Protein AF-A0A2M7XVR2-F1 (afdb_monomer_lite)

Radius of gyration: 10.89 Å; chains: 1; bounding box: 22×25×25 Å

Sequence (47 aa):
LGFNLIATRGTAQVLNANGITTTSVNKVIEGRPHVVDAIKNGEVQMV

pLDDT: mean 94.68, std 5.06, range [64.25, 98.31]

Foldseek 3Di:
DDDAAEDAPVVCVVCVVVVRHYHHADDPVRDPPHPVVCVVVVVDPDD

Secondary structure (DSSP, 8-state):
--PPEEEEHHHHHHHHHTT--EEEEB-GGG-SSBHHHHHHTT--S--

Structure (mmCIF, N/CA/C/O backbone):
data_AF-A0A2M7XVR2-F1
#
_entry.id   AF-A0A2M7XVR2-F1
#
loop_
_atom_site.group_PDB
_atom_site.id
_atom_site.type_symbol
_atom_site.label_atom_id
_atom_site.label_alt_id
_atom_site.label_comp_id
_atom_site.label_asym_id
_atom_site.label_entity_id
_atom_site.label_seq_id
_atom_site.pdbx_PDB_ins_code
_atom_site.Cartn_x
_atom_site.Cartn_y
_atom_site.Cartn_z
_atom_site.occupancy
_atom_site.B_iso_or_equiv
_atom_site.auth_seq_id
_atom_site.auth_comp_id
_atom_site.auth_asym_id
_atom_site.auth_atom_id
_atom_site.pdbx_PDB_model_num
ATOM 1 N N . LEU A 1 1 ? 3.340 16.481 12.365 1.00 64.25 1 LEU A N 1
ATOM 2 C CA . LEU A 1 1 ? 3.977 15.687 11.289 1.00 64.25 1 LEU A CA 1
ATOM 3 C C . LEU A 1 1 ? 2.929 15.531 10.191 1.00 64.25 1 LEU A C 1
ATOM 5 O O . LEU A 1 1 ? 1.953 14.835 10.415 1.00 64.25 1 LEU A O 1
ATOM 9 N N . GLY A 1 2 ? 3.022 16.301 9.105 1.00 85.81 2 GLY A N 1
ATOM 10 C CA . GLY A 1 2 ? 1.966 16.427 8.086 1.00 85.81 2 GLY A CA 1
ATOM 11 C C . GLY A 1 2 ? 2.100 15.429 6.934 1.00 85.81 2 GLY A C 1
ATOM 12 O O . GLY A 1 2 ? 2.129 15.848 5.783 1.00 85.81 2 GLY A O 1
ATOM 13 N N . PHE A 1 3 ? 2.260 14.138 7.237 1.00 91.69 3 PHE A N 1
ATOM 14 C CA . PHE A 1 3 ? 2.389 13.098 6.212 1.00 91.69 3 PHE A CA 1
ATOM 15 C C . PHE A 1 3 ? 1.024 12.643 5.699 1.00 91.69 3 PHE A C 1
ATOM 17 O O . PHE A 1 3 ? 0.088 12.470 6.478 1.00 91.69 3 PHE A O 1
ATOM 24 N N . ASN A 1 4 ? 0.949 12.376 4.396 1.00 94.25 4 ASN A N 1
ATOM 25 C CA . ASN A 1 4 ? -0.155 11.627 3.808 1.00 94.25 4 ASN A CA 1
ATOM 26 C C . ASN A 1 4 ? 0.153 10.132 3.915 1.00 94.25 4 ASN A C 1
ATOM 28 O O . ASN A 1 4 ? 1.259 9.705 3.587 1.00 94.25 4 ASN A O 1
ATOM 32 N N . LEU A 1 5 ? -0.818 9.340 4.368 1.00 95.75 5 LEU A N 1
ATOM 33 C CA . LEU A 1 5 ? -0.645 7.902 4.539 1.00 95.75 5 LEU A CA 1
ATOM 34 C C . LEU A 1 5 ? -1.174 7.146 3.324 1.00 95.75 5 LEU A C 1
ATOM 36 O O . LEU A 1 5 ? -2.293 7.388 2.867 1.00 95.75 5 LEU A O 1
ATOM 40 N N . ILE A 1 6 ? -0.388 6.179 2.857 1.00 96.25 6 ILE A N 1
ATOM 41 C CA . ILE A 1 6 ? -0.834 5.162 1.908 1.00 96.25 6 ILE A CA 1
ATOM 42 C C . ILE A 1 6 ? -0.679 3.782 2.542 1.00 96.25 6 ILE A C 1
ATOM 44 O O . ILE A 1 6 ? 0.294 3.523 3.247 1.00 96.25 6 ILE A O 1
ATOM 48 N N . ALA A 1 7 ? -1.629 2.881 2.310 1.00 96.94 7 ALA A N 1
ATOM 49 C CA .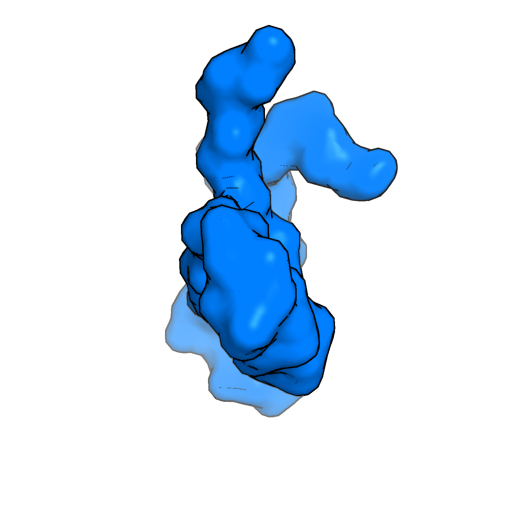 ALA A 1 7 ? -1.537 1.512 2.807 1.00 96.94 7 ALA A CA 1
ATOM 50 C C . ALA A 1 7 ? -2.281 0.534 1.898 1.00 96.94 7 ALA A C 1
ATOM 52 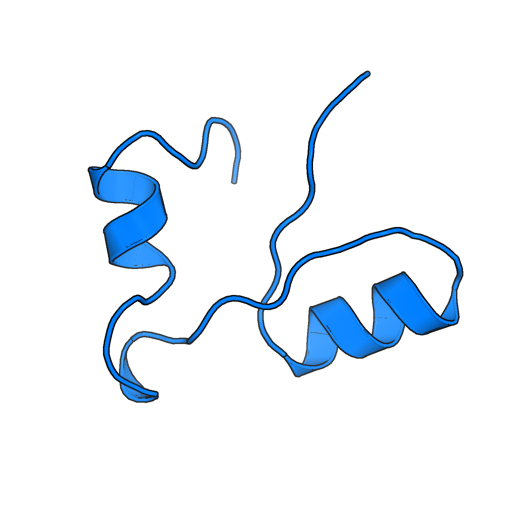O O . ALA A 1 7 ? -3.183 0.913 1.155 1.00 96.94 7 ALA A O 1
ATOM 53 N N . THR A 1 8 ? -1.934 -0.753 1.954 1.00 96.69 8 THR A N 1
ATOM 54 C CA . THR A 1 8 ? -2.707 -1.763 1.213 1.00 96.69 8 THR A CA 1
ATOM 55 C C . THR A 1 8 ? -4.133 -1.864 1.753 1.00 96.69 8 THR A C 1
ATOM 57 O O . THR A 1 8 ? -4.388 -1.547 2.915 1.00 96.69 8 THR A O 1
ATOM 60 N N . ARG A 1 9 ? -5.067 -2.320 0.911 1.00 95.50 9 ARG A N 1
ATOM 61 C CA . ARG A 1 9 ? -6.520 -2.290 1.157 1.00 95.50 9 ARG A CA 1
ATOM 62 C C . ARG A 1 9 ? -6.949 -2.664 2.583 1.00 95.50 9 ARG A C 1
ATOM 64 O O . ARG A 1 9 ? -7.687 -1.903 3.194 1.00 95.50 9 ARG A O 1
ATOM 71 N N . GLY A 1 10 ? -6.479 -3.791 3.122 1.00 96.75 10 GLY A N 1
ATOM 72 C CA . GLY A 1 10 ? -6.864 -4.234 4.471 1.00 96.75 10 GLY A CA 1
ATOM 73 C C . GLY A 1 10 ? -6.392 -3.280 5.574 1.00 96.75 10 GLY A C 1
ATOM 74 O O . GLY A 1 10 ? -7.166 -2.900 6.445 1.00 96.75 10 GLY A O 1
ATOM 75 N N . THR A 1 11 ? -5.142 -2.826 5.501 1.00 97.25 11 THR A N 1
ATOM 76 C CA . THR A 1 11 ? -4.584 -1.862 6.458 1.00 97.25 11 THR A CA 1
ATOM 77 C C . THR A 1 11 ? -5.263 -0.499 6.335 1.00 97.25 11 THR A C 1
ATOM 79 O O . THR A 1 11 ? -5.651 0.080 7.344 1.00 97.25 11 THR A O 1
ATOM 82 N N . ALA A 1 12 ? -5.470 -0.010 5.108 1.00 97.69 12 ALA A N 1
ATOM 83 C CA . ALA A 1 12 ? -6.167 1.250 4.862 1.00 97.69 12 ALA A CA 1
ATOM 84 C C . ALA A 1 12 ? -7.596 1.222 5.426 1.00 97.69 12 ALA A C 1
ATOM 86 O O . ALA A 1 12 ? -8.035 2.200 6.021 1.00 97.69 12 ALA A O 1
ATOM 87 N N . GLN A 1 13 ? -8.317 0.104 5.295 1.00 98.00 13 GLN A N 1
ATOM 88 C CA . GLN A 1 13 ? -9.650 -0.051 5.885 1.00 98.00 13 GLN A CA 1
ATOM 89 C C . GLN A 1 13 ? -9.622 0.076 7.410 1.00 98.00 13 GLN A C 1
ATOM 91 O O . GLN A 1 13 ? -10.413 0.834 7.964 1.00 98.00 13 GLN A O 1
ATOM 96 N N . VAL A 1 14 ? -8.698 -0.617 8.082 1.00 98.31 14 VAL A N 1
ATOM 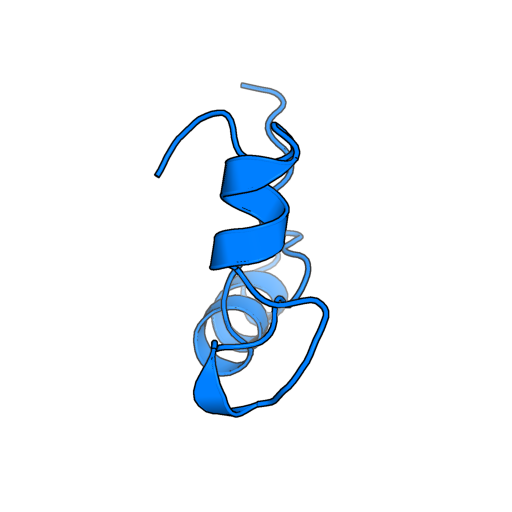97 C CA . VAL A 1 14 ? -8.571 -0.559 9.546 1.00 98.31 14 VAL A CA 1
ATOM 98 C C . VAL A 1 14 ? -8.211 0.852 10.012 1.00 98.31 14 VAL A C 1
ATOM 100 O O . VAL A 1 14 ? -8.822 1.355 10.951 1.00 98.31 14 VAL A O 1
ATOM 103 N N . LEU A 1 15 ? -7.260 1.514 9.352 1.00 97.69 15 LEU A N 1
ATOM 104 C CA . LEU A 1 15 ? -6.845 2.872 9.712 1.00 97.69 15 LEU A CA 1
ATOM 105 C C . LEU A 1 15 ? -7.985 3.880 9.529 1.00 97.69 15 LEU A C 1
ATOM 107 O O . LEU A 1 15 ? -8.304 4.617 10.461 1.00 97.69 15 LEU A O 1
ATOM 111 N N . ASN A 1 16 ? -8.663 3.849 8.379 1.00 97.56 16 ASN A N 1
ATOM 112 C CA . ASN A 1 16 ? -9.795 4.738 8.120 1.00 97.56 16 ASN A CA 1
ATOM 113 C C . ASN A 1 16 ? -10.962 4.481 9.087 1.00 97.56 16 ASN A C 1
ATOM 115 O O . ASN A 1 16 ? -11.580 5.434 9.555 1.00 97.56 16 ASN A O 1
ATOM 119 N N . ALA A 1 17 ? -11.232 3.222 9.450 1.00 98.00 17 ALA A N 1
ATOM 120 C CA . ALA A 1 17 ? -12.253 2.881 10.445 1.00 98.00 17 ALA A CA 1
ATOM 121 C C . ALA A 1 17 ? -11.948 3.452 11.843 1.00 98.00 17 ALA A C 1
ATOM 123 O O . ALA A 1 17 ? -12.867 3.687 12.621 1.00 98.00 17 ALA A O 1
ATOM 124 N N . ASN A 1 18 ? -10.673 3.713 12.146 1.00 97.88 18 ASN A N 1
ATOM 125 C CA . ASN A 1 18 ? -10.227 4.345 13.389 1.00 97.88 18 ASN A CA 1
ATOM 126 C C . ASN A 1 18 ? -9.985 5.861 13.236 1.00 97.88 18 ASN A C 1
ATOM 128 O O . ASN A 1 18 ? -9.346 6.472 14.089 1.00 97.88 18 ASN A O 1
ATOM 132 N N . GLY A 1 19 ? -10.477 6.482 12.157 1.00 96.75 19 GLY A N 1
ATOM 133 C CA . GLY A 1 19 ? -10.370 7.927 11.934 1.00 96.75 19 GLY A CA 1
ATOM 134 C C . GLY A 1 19 ? -9.006 8.405 11.425 1.00 96.75 19 GLY A C 1
ATOM 135 O O . GLY A 1 19 ? -8.739 9.605 11.444 1.00 96.75 19 GLY A O 1
ATOM 136 N N . ILE A 1 20 ? -8.141 7.498 10.962 1.00 96.38 20 ILE A N 1
ATOM 137 C CA . ILE A 1 20 ? -6.828 7.831 10.399 1.00 96.38 20 ILE A CA 1
ATOM 138 C C . ILE A 1 20 ? -6.927 7.828 8.871 1.00 96.38 20 ILE A C 1
ATOM 140 O O . ILE A 1 20 ? -6.896 6.769 8.239 1.00 96.38 20 ILE A O 1
ATOM 144 N N . THR A 1 21 ? -7.015 9.021 8.275 1.00 96.12 21 THR A N 1
ATOM 145 C CA . THR A 1 21 ? -7.102 9.200 6.818 1.00 96.12 21 THR A CA 1
ATOM 146 C C . THR A 1 21 ? -5.937 8.515 6.108 1.00 96.12 21 THR A C 1
ATOM 148 O O . THR A 1 21 ? -4.782 8.909 6.265 1.00 96.12 21 THR A O 1
ATOM 151 N N . THR A 1 22 ? -6.252 7.490 5.315 1.00 97.12 22 THR A N 1
ATOM 152 C CA . THR A 1 22 ? -5.263 6.671 4.604 1.00 97.12 22 THR A CA 1
ATOM 153 C C . THR A 1 22 ? -5.758 6.302 3.209 1.00 97.12 22 THR A C 1
ATOM 155 O O . THR A 1 22 ? -6.842 5.735 3.062 1.00 97.12 22 THR A O 1
ATOM 158 N N . THR A 1 23 ? -4.949 6.546 2.180 1.00 96.62 23 THR A N 1
ATOM 159 C CA . THR A 1 23 ? -5.265 6.168 0.795 1.00 96.62 23 THR A CA 1
ATOM 160 C C . THR A 1 23 ? -4.877 4.714 0.533 1.00 96.62 23 THR A C 1
ATOM 162 O O . THR A 1 23 ? -3.792 4.264 0.904 1.00 96.62 23 THR A O 1
ATOM 165 N N . SER A 1 24 ? -5.749 3.948 -0.123 1.00 96.62 24 SER A N 1
ATOM 166 C CA . SER A 1 24 ? -5.425 2.571 -0.497 1.00 96.62 24 SER A CA 1
ATOM 167 C C . SER A 1 24 ? -4.458 2.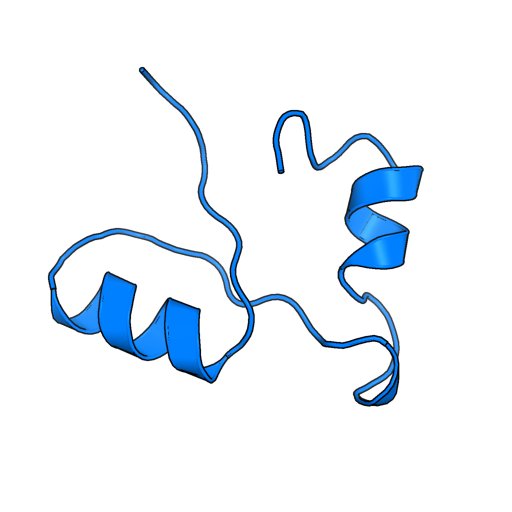519 -1.684 1.00 96.62 24 SER A C 1
ATOM 169 O O . SER A 1 24 ? -4.702 3.183 -2.689 1.00 96.62 24 SER A O 1
ATOM 171 N N . VAL A 1 25 ? -3.428 1.673 -1.612 1.00 96.56 25 VAL A N 1
ATOM 172 C CA . VAL A 1 25 ? -2.514 1.364 -2.727 1.00 96.56 25 VAL A CA 1
ATOM 173 C C . VAL A 1 25 ? -2.519 -0.134 -3.041 1.00 96.56 25 VAL A C 1
ATOM 175 O O . VAL A 1 25 ? -2.621 -0.968 -2.135 1.00 96.56 25 VAL A O 1
ATOM 178 N N . ASN A 1 26 ? -2.403 -0.485 -4.322 1.00 97.00 26 ASN A N 1
ATOM 179 C CA . ASN A 1 26 ? -2.382 -1.876 -4.767 1.00 97.00 26 ASN A CA 1
ATOM 180 C C . ASN A 1 26 ? -1.072 -2.578 -4.385 1.00 97.00 26 ASN A C 1
ATOM 182 O O . ASN A 1 26 ? 0.019 -1.994 -4.406 1.00 97.00 26 ASN A O 1
ATOM 186 N N . LYS A 1 27 ? -1.170 -3.876 -4.105 1.00 95.88 27 LYS A N 1
ATOM 187 C CA . LYS A 1 27 ? -0.031 -4.796 -4.113 1.00 95.88 27 LYS A CA 1
ATOM 188 C C . LYS A 1 27 ? 0.446 -5.013 -5.545 1.00 95.88 27 LYS A C 1
ATOM 190 O O . LYS A 1 27 ? -0.314 -4.876 -6.494 1.00 95.88 27 LYS A O 1
ATOM 195 N N . VAL A 1 28 ? 1.690 -5.464 -5.697 1.00 95.56 28 VAL A N 1
ATOM 196 C CA . VAL A 1 28 ? 2.274 -5.764 -7.018 1.00 95.56 28 VAL A CA 1
ATOM 197 C C . VAL A 1 28 ? 1.407 -6.742 -7.825 1.00 95.56 28 VAL A C 1
ATOM 199 O O . VAL A 1 28 ? 1.208 -6.552 -9.020 1.00 95.56 28 VAL A O 1
ATOM 202 N N . ILE A 1 29 ? 0.833 -7.748 -7.159 1.00 95.62 29 ILE A N 1
ATOM 203 C CA . ILE A 1 29 ? -0.034 -8.762 -7.782 1.00 95.62 29 ILE A CA 1
ATOM 204 C C . ILE A 1 29 ? -1.421 -8.238 -8.188 1.00 95.62 29 ILE A C 1
ATOM 206 O O . ILE A 1 29 ? -2.114 -8.898 -8.952 1.00 95.62 29 ILE A O 1
ATOM 210 N N . GLU A 1 30 ? -1.845 -7.086 -7.664 1.00 93.44 30 GLU A N 1
ATOM 211 C CA . GLU A 1 30 ? -3.176 -6.508 -7.903 1.00 93.44 30 GLU A CA 1
ATOM 212 C C . GLU A 1 30 ? -3.197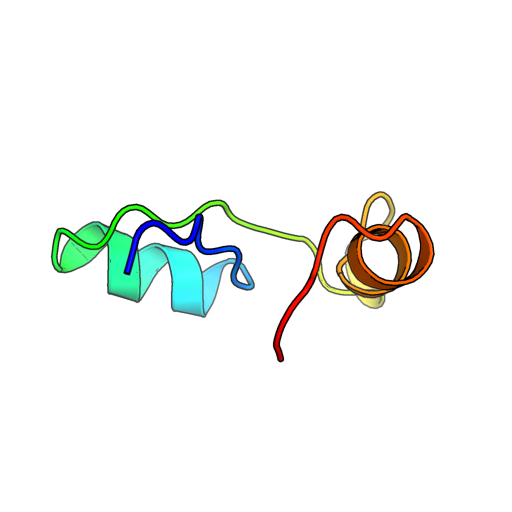 -5.609 -9.157 1.00 93.44 30 GLU A C 1
ATOM 214 O O . GLU A 1 30 ? -4.244 -5.081 -9.520 1.00 93.44 30 GLU A O 1
ATOM 219 N N . GLY A 1 31 ? -2.063 -5.474 -9.855 1.00 93.62 31 GLY A N 1
ATOM 220 C CA . GLY A 1 31 ? -1.932 -4.676 -11.073 1.00 93.62 31 GLY A CA 1
ATOM 221 C C . GLY A 1 31 ? -1.427 -3.256 -10.816 1.00 93.62 31 GLY A C 1
ATOM 222 O O . GLY A 1 31 ? -1.110 -2.880 -9.690 1.00 93.62 31 GLY A O 1
ATOM 223 N N . ARG A 1 32 ? -1.301 -2.466 -11.886 1.00 92.56 32 ARG A N 1
ATOM 224 C CA . ARG A 1 32 ? -0.762 -1.097 -11.830 1.00 92.56 32 ARG A CA 1
ATOM 225 C C . ARG A 1 32 ? -1.872 -0.039 -11.735 1.00 92.56 32 ARG A C 1
ATOM 227 O O . ARG A 1 32 ? -2.930 -0.251 -12.326 1.00 92.56 32 ARG A O 1
ATOM 234 N N . PRO A 1 33 ? -1.615 1.116 -11.090 1.00 92.50 33 PRO A N 1
ATOM 235 C CA . PRO A 1 33 ? -0.409 1.442 -10.314 1.00 92.50 33 PRO A CA 1
ATOM 236 C C . PRO A 1 33 ? -0.371 0.700 -8.965 1.00 92.50 33 PRO A C 1
ATOM 238 O O . PRO A 1 33 ? -1.407 0.538 -8.322 1.00 92.50 33 PRO A O 1
ATOM 241 N N . HIS A 1 34 ? 0.815 0.249 -8.537 1.00 96.06 34 HIS A N 1
ATOM 242 C CA . HIS A 1 34 ? 1.028 -0.456 -7.257 1.00 96.06 34 HIS A CA 1
ATOM 243 C C . HIS A 1 34 ? 2.102 0.196 -6.378 1.00 96.06 34 HIS A C 1
ATOM 245 O O . HIS A 1 34 ? 2.863 1.042 -6.835 1.00 96.06 34 HIS A O 1
ATOM 251 N N . VAL A 1 35 ? 2.246 -0.261 -5.129 1.00 95.12 35 VAL A N 1
ATOM 252 C CA . VAL A 1 35 ? 3.158 0.319 -4.121 1.00 95.12 35 VAL A CA 1
ATOM 253 C C . VAL A 1 35 ? 4.607 0.515 -4.598 1.00 95.12 35 VAL A C 1
ATOM 255 O O . VAL A 1 35 ? 5.222 1.528 -4.287 1.00 95.12 35 VAL A O 1
ATOM 258 N N . VAL A 1 36 ? 5.152 -0.397 -5.411 1.00 96.00 36 VAL A N 1
ATOM 259 C CA . VAL A 1 36 ? 6.518 -0.253 -5.955 1.00 96.00 36 VAL A CA 1
ATOM 260 C C . VAL A 1 36 ? 6.616 0.880 -6.984 1.00 96.00 36 VAL A C 1
ATOM 262 O O . VAL A 1 36 ? 7.674 1.490 -7.102 1.00 96.00 36 VAL A O 1
ATOM 265 N N . ASP A 1 37 ? 5.534 1.187 -7.703 1.00 95.75 37 ASP A N 1
ATOM 266 C CA . ASP A 1 37 ? 5.505 2.307 -8.648 1.00 95.75 37 ASP A CA 1
ATOM 267 C C . ASP A 1 37 ? 5.523 3.624 -7.869 1.00 95.75 37 ASP A C 1
ATOM 269 O O . ASP A 1 37 ? 6.344 4.484 -8.159 1.00 95.75 37 ASP A O 1
ATOM 273 N N . ALA A 1 38 ? 4.714 3.732 -6.807 1.00 94.38 38 ALA A N 1
ATOM 274 C CA . ALA A 1 38 ? 4.685 4.905 -5.931 1.00 94.38 38 ALA A CA 1
ATOM 275 C C . ALA A 1 38 ? 6.061 5.193 -5.295 1.00 94.38 38 ALA A C 1
ATOM 277 O O . ALA A 1 38 ? 6.516 6.335 -5.271 1.00 94.38 38 ALA A O 1
ATOM 278 N N . ILE A 1 39 ? 6.777 4.154 -4.843 1.00 95.56 39 ILE A N 1
ATOM 279 C CA . ILE A 1 39 ? 8.148 4.303 -4.324 1.00 95.56 39 ILE A CA 1
ATOM 280 C C . ILE A 1 39 ? 9.098 4.786 -5.429 1.00 95.56 39 ILE A C 1
ATOM 282 O O . ILE A 1 39 ? 9.853 5.733 -5.224 1.00 95.56 39 ILE A O 1
ATOM 286 N N . LYS A 1 40 ? 9.055 4.163 -6.615 1.00 95.44 40 LYS A N 1
ATOM 287 C CA . LYS A 1 40 ? 9.928 4.525 -7.746 1.00 95.44 40 LYS A CA 1
ATOM 288 C C . LYS A 1 40 ? 9.671 5.934 -8.276 1.00 95.44 40 LYS A C 1
ATOM 290 O O . LYS A 1 40 ? 10.615 6.590 -8.704 1.00 95.44 40 LYS A O 1
ATOM 295 N N . ASN A 1 41 ? 8.426 6.394 -8.224 1.00 96.12 41 ASN A N 1
ATOM 296 C CA . ASN A 1 41 ? 8.024 7.733 -8.640 1.00 96.12 41 ASN A CA 1
ATOM 297 C C . ASN A 1 41 ? 8.364 8.815 -7.599 1.00 96.12 41 ASN A C 1
ATOM 299 O O . ASN A 1 41 ? 8.147 9.995 -7.861 1.00 96.12 41 ASN A O 1
ATOM 303 N N . GLY A 1 42 ? 8.883 8.440 -6.422 1.00 93.81 42 GLY A N 1
ATOM 304 C CA . GLY A 1 42 ? 9.179 9.381 -5.339 1.00 93.81 42 GLY A CA 1
ATOM 305 C C . GLY A 1 42 ? 7.941 9.871 -4.580 1.00 93.81 42 GLY A C 1
ATOM 306 O O . GLY A 1 42 ? 8.028 10.843 -3.834 1.00 93.81 42 GLY A O 1
ATOM 307 N N . GLU A 1 43 ? 6.794 9.202 -4.739 1.00 93.38 43 GLU A N 1
ATOM 308 C CA . GLU A 1 43 ? 5.550 9.506 -4.017 1.00 93.38 43 GLU A CA 1
ATOM 309 C C . GLU A 1 43 ? 5.605 9.024 -2.555 1.00 93.38 43 GLU A C 1
ATOM 311 O O . GLU A 1 43 ? 4.834 9.482 -1.713 1.00 93.38 43 GLU A O 1
ATOM 316 N N . VAL A 1 44 ? 6.537 8.115 -2.238 1.00 94.75 44 VAL A N 1
ATOM 317 C CA . VAL A 1 44 ? 6.775 7.591 -0.888 1.00 94.75 44 VAL A CA 1
ATOM 318 C C . VAL A 1 44 ? 8.116 8.083 -0.368 1.00 94.75 44 VAL A C 1
ATOM 320 O O . VAL A 1 44 ? 9.169 7.777 -0.922 1.00 94.75 44 VAL A O 1
ATOM 323 N N . GLN A 1 45 ? 8.066 8.824 0.733 1.00 93.75 45 GLN A N 1
ATOM 324 C CA . GLN A 1 45 ? 9.241 9.417 1.379 1.00 93.75 45 GLN A CA 1
ATOM 325 C C . GLN A 1 45 ? 9.717 8.607 2.595 1.00 93.75 45 GLN A C 1
ATOM 327 O O . GLN A 1 45 ? 10.824 8.820 3.082 1.00 93.75 45 GLN A O 1
ATOM 332 N N . MET A 1 46 ? 8.873 7.700 3.100 1.00 91.31 46 MET A N 1
ATOM 333 C CA . MET A 1 46 ? 9.112 6.882 4.289 1.00 91.31 46 MET A CA 1
ATOM 334 C C . MET A 1 46 ? 8.334 5.562 4.176 1.00 91.31 46 MET A C 1
ATOM 336 O O . MET A 1 46 ? 7.191 5.576 3.716 1.00 91.31 46 MET A O 1
ATOM 340 N N . VAL A 1 47 ? 8.957 4.450 4.587 1.00 89.75 47 VAL A N 1
ATOM 341 C CA . VAL A 1 47 ? 8.383 3.089 4.625 1.00 89.75 47 VAL A CA 1
ATOM 342 C C . VAL A 1 47 ? 8.496 2.533 6.035 1.00 89.75 47 VAL A C 1
ATOM 344 O O . VAL A 1 47 ? 9.590 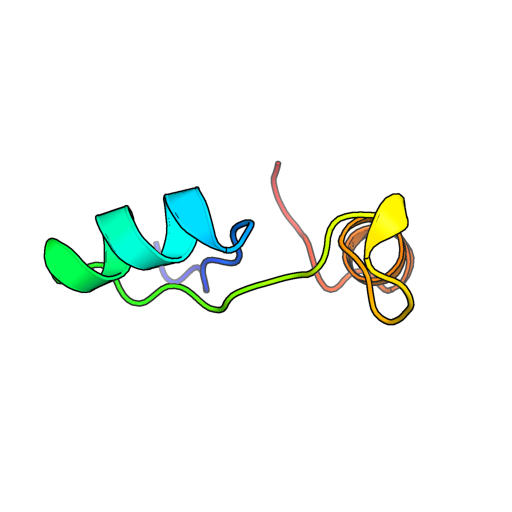2.694 6.620 1.00 89.75 47 VAL A O 1
#